Protein AF-A0A2E7QFM1-F1 (afdb_monomer_lite)

Radius of gyration: 13.55 Å; chains: 1; bounding box: 32×22×33 Å

Secondary structure (DSSP, 8-state):
------SS-HHHHHHHHHHHHHTT-EEEEEETTEEEEEE--HHHHHHHHHHHHHHTTT--

pLDDT: mean 82.51, std 14.59, range [37.94, 94.62]

Sequence (60 aa):
MGRRSLEMRNAAASQQLALLRKDGLMETKRDGQTVYYSVTRSDVRKLIEFLYLKFCELIK

Structure (mmCIF, N/CA/C/O backbone):
data_AF-A0A2E7QFM1-F1
#
_entry.id   AF-A0A2E7QFM1-F1
#
loop_
_atom_site.group_PDB
_atom_site.id
_atom_site.type_symbol
_atom_site.label_atom_id
_atom_site.label_alt_id
_atom_site.label_comp_id
_atom_site.label_asym_id
_atom_site.label_entity_id
_atom_site.label_seq_id
_atom_site.pdbx_PDB_ins_code
_atom_site.Cartn_x
_atom_site.Cartn_y
_atom_site.Cartn_z
_atom_site.occupancy
_atom_site.B_iso_or_equiv
_atom_site.auth_seq_id
_atom_site.auth_comp_id
_atom_site.auth_asym_id
_atom_site.auth_atom_id
_atom_site.pdbx_PDB_model_num
ATOM 1 N N . MET A 1 1 ? 14.893 -12.091 10.298 1.00 37.94 1 MET A N 1
ATOM 2 C CA . MET A 1 1 ? 14.173 -11.779 9.043 1.00 37.94 1 MET A CA 1
ATOM 3 C C . MET A 1 1 ? 13.904 -10.283 8.998 1.00 37.94 1 MET A C 1
ATOM 5 O O . MET A 1 1 ? 13.165 -9.787 9.839 1.00 37.94 1 MET A O 1
ATOM 9 N N . GLY A 1 2 ? 14.597 -9.556 8.120 1.00 40.81 2 GLY A N 1
ATOM 10 C CA . GLY A 1 2 ? 14.631 -8.092 8.130 1.00 40.81 2 GLY A CA 1
ATOM 11 C C . GLY A 1 2 ? 13.309 -7.461 7.697 1.00 40.81 2 GLY A C 1
ATOM 12 O O . GLY A 1 2 ? 12.827 -7.713 6.596 1.00 40.81 2 GLY A O 1
ATOM 13 N N . ARG A 1 3 ? 12.733 -6.610 8.553 1.00 47.47 3 ARG A N 1
ATOM 14 C CA . ARG A 1 3 ? 11.687 -5.664 8.153 1.00 47.47 3 ARG A CA 1
ATOM 15 C C . ARG A 1 3 ? 12.351 -4.608 7.272 1.00 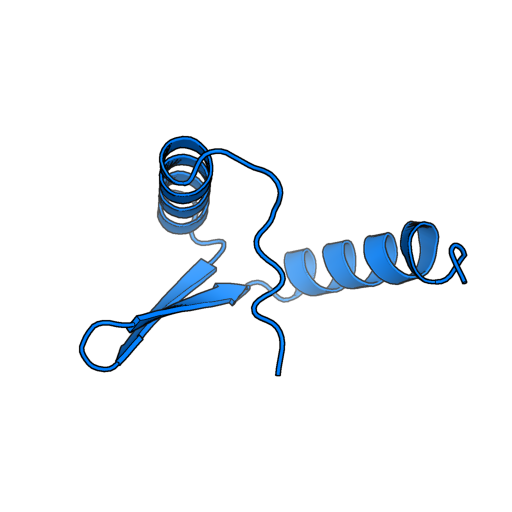47.47 3 ARG A C 1
ATOM 17 O O . ARG A 1 3 ? 12.963 -3.682 7.789 1.00 47.47 3 ARG A O 1
ATOM 24 N N . ARG A 1 4 ? 12.287 -4.774 5.951 1.00 52.91 4 ARG A N 1
ATOM 25 C CA . ARG A 1 4 ? 12.743 -3.749 5.005 1.00 52.91 4 ARG A CA 1
ATOM 26 C C . ARG A 1 4 ? 11.702 -2.627 5.016 1.00 52.91 4 ARG A C 1
ATOM 28 O O . ARG A 1 4 ? 10.679 -2.717 4.345 1.00 52.91 4 ARG A O 1
ATOM 35 N N . SER A 1 5 ? 11.901 -1.632 5.873 1.00 58.50 5 SER A N 1
ATOM 36 C CA . SER A 1 5 ? 11.103 -0.409 5.865 1.00 58.50 5 SER A CA 1
ATOM 37 C C . SER A 1 5 ? 11.444 0.388 4.611 1.00 58.50 5 SER A C 1
ATOM 39 O O . SER A 1 5 ? 12.618 0.537 4.281 1.00 58.50 5 SER A O 1
ATOM 41 N N . LEU A 1 6 ? 10.427 0.899 3.916 1.00 63.06 6 LEU A N 1
ATOM 42 C CA . LEU A 1 6 ? 10.630 1.961 2.932 1.00 63.06 6 LEU A CA 1
ATOM 43 C C . LEU A 1 6 ? 11.387 3.100 3.630 1.00 63.06 6 LEU A C 1
ATOM 45 O O . LEU A 1 6 ? 11.032 3.446 4.758 1.00 63.06 6 LEU A O 1
ATOM 49 N N . GLU A 1 7 ? 12.401 3.681 2.984 1.00 70.19 7 GLU A N 1
ATOM 50 C CA . GLU A 1 7 ? 13.106 4.881 3.469 1.00 70.19 7 GLU A CA 1
ATOM 51 C C . GLU A 1 7 ? 12.208 6.121 3.324 1.00 70.19 7 GLU A C 1
ATOM 53 O O . GLU A 1 7 ? 12.518 7.104 2.660 1.00 70.19 7 GLU A O 1
ATOM 58 N N . MET A 1 8 ? 11.014 6.041 3.8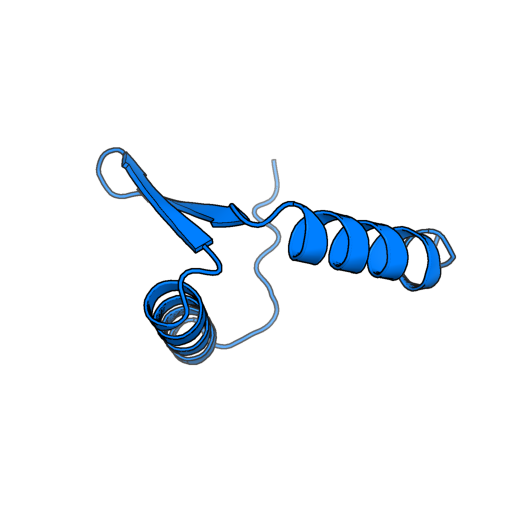99 1.00 70.75 8 MET A N 1
ATOM 59 C CA . MET A 1 8 ? 9.982 7.054 3.850 1.00 70.75 8 MET A CA 1
ATOM 60 C C . MET A 1 8 ? 9.496 7.305 5.268 1.00 70.75 8 MET A C 1
ATOM 62 O O . MET A 1 8 ? 9.329 6.384 6.068 1.00 70.75 8 MET A O 1
ATOM 66 N N . ARG A 1 9 ? 9.240 8.574 5.589 1.00 78.75 9 ARG A N 1
ATOM 67 C CA . ARG A 1 9 ? 8.705 8.954 6.899 1.00 78.75 9 ARG A CA 1
ATOM 68 C C . ARG A 1 9 ? 7.397 8.197 7.149 1.00 78.75 9 ARG A C 1
ATOM 70 O O . ARG A 1 9 ? 6.468 8.299 6.349 1.00 78.75 9 ARG A O 1
ATOM 77 N N . ASN A 1 10 ? 7.299 7.515 8.292 1.00 79.56 10 ASN A N 1
ATOM 78 C CA . ASN A 1 10 ? 6.128 6.710 8.680 1.00 79.56 10 ASN A CA 1
ATOM 79 C C . ASN A 1 10 ? 4.791 7.469 8.541 1.00 79.56 10 ASN A C 1
ATOM 81 O O . ASN A 1 10 ? 3.782 6.885 8.152 1.00 79.56 10 ASN A O 1
ATOM 85 N N . ALA A 1 11 ? 4.784 8.782 8.802 1.00 84.25 11 ALA A N 1
ATOM 86 C CA . ALA A 1 11 ? 3.604 9.632 8.629 1.00 84.25 11 ALA A CA 1
ATOM 87 C C . ALA A 1 11 ? 3.157 9.753 7.159 1.00 84.25 11 ALA A C 1
ATOM 89 O O . ALA A 1 11 ? 1.969 9.623 6.870 1.00 84.25 11 ALA A O 1
ATOM 90 N N . ALA A 1 12 ? 4.100 9.941 6.231 1.00 85.00 12 ALA A N 1
ATOM 91 C CA .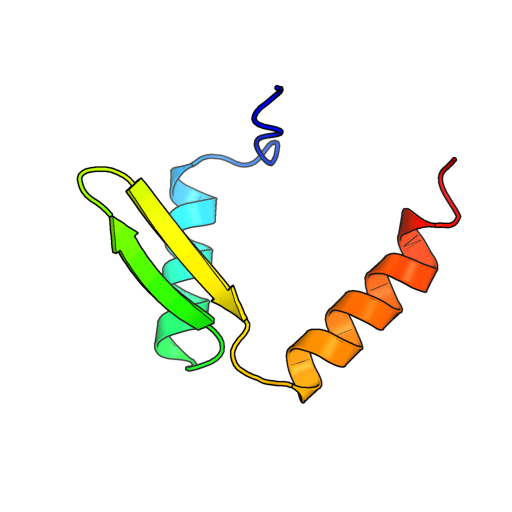 ALA A 1 12 ? 3.808 10.044 4.801 1.00 85.00 12 ALA A CA 1
ATOM 92 C C . ALA A 1 12 ? 3.295 8.708 4.239 1.00 85.00 12 ALA A C 1
ATOM 94 O O . ALA A 1 12 ? 2.310 8.684 3.506 1.00 85.00 12 ALA A O 1
ATOM 95 N N . ALA A 1 13 ? 3.893 7.589 4.660 1.00 85.44 13 ALA A N 1
ATOM 96 C CA . ALA A 1 13 ? 3.419 6.253 4.297 1.00 85.44 13 ALA A CA 1
ATOM 97 C C . ALA A 1 13 ? 1.994 5.984 4.791 1.00 85.44 13 ALA A C 1
ATOM 99 O O . ALA A 1 13 ? 1.150 5.521 4.027 1.00 85.44 13 ALA A O 1
ATOM 100 N N . SER A 1 14 ? 1.698 6.329 6.047 1.00 87.44 14 SER A N 1
ATOM 101 C CA . SER A 1 14 ? 0.351 6.186 6.605 1.00 87.44 14 SER A CA 1
ATOM 102 C C . SER A 1 14 ? -0.680 7.023 5.839 1.00 87.44 14 SER A C 1
ATOM 104 O O . SER A 1 14 ? -1.774 6.542 5.539 1.00 87.44 14 SER A O 1
ATOM 106 N N . GLN A 1 15 ? -0.316 8.253 5.456 1.00 89.81 15 GLN A N 1
ATOM 107 C CA . GLN A 1 15 ? -1.183 9.128 4.669 1.00 89.81 15 GLN A CA 1
ATOM 108 C C . GLN A 1 15 ? -1.467 8.554 3.275 1.00 89.81 15 GLN A C 1
ATOM 110 O O . GLN A 1 15 ? -2.625 8.503 2.865 1.00 89.81 15 GLN A O 1
ATOM 115 N N . GLN A 1 16 ? -0.442 8.071 2.566 1.00 90.38 16 GLN A N 1
ATOM 116 C CA . GLN A 1 16 ? -0.619 7.443 1.253 1.00 90.38 16 GLN A CA 1
ATOM 117 C C . GLN A 1 16 ? -1.505 6.194 1.335 1.00 90.38 16 GLN A C 1
ATOM 119 O O . GLN A 1 16 ? -2.434 6.048 0.545 1.00 90.38 16 GLN A O 1
ATOM 124 N N . LEU A 1 17 ? -1.296 5.335 2.337 1.00 89.56 17 LEU A N 1
ATOM 125 C CA . LEU A 1 17 ? -2.151 4.166 2.565 1.00 89.56 17 LEU A CA 1
ATOM 126 C C . LEU A 1 17 ? -3.602 4.561 2.875 1.00 89.56 17 LEU A C 1
ATOM 128 O O . LEU A 1 17 ? -4.530 3.871 2.458 1.00 89.56 17 LEU A O 1
ATOM 132 N N . ALA A 1 18 ? -3.827 5.674 3.578 1.00 90.25 18 ALA A N 1
ATOM 133 C CA . ALA A 1 18 ? -5.174 6.174 3.831 1.00 90.25 18 ALA A CA 1
ATOM 134 C C . ALA A 1 18 ? -5.891 6.617 2.547 1.00 90.25 18 ALA A C 1
ATOM 136 O O . ALA A 1 18 ? -7.073 6.310 2.394 1.00 90.25 18 ALA A O 1
ATOM 137 N N . LEU A 1 19 ? -5.181 7.272 1.624 1.00 91.81 19 LEU A N 1
ATOM 138 C CA . LEU A 1 19 ? -5.723 7.660 0.318 1.00 91.81 19 LEU A CA 1
ATOM 139 C C . LEU A 1 19 ? -6.074 6.430 -0.528 1.00 91.81 19 LEU A C 1
ATOM 141 O O . LEU A 1 19 ? -7.202 6.305 -0.988 1.00 91.81 19 LEU A O 1
ATOM 145 N N . LEU A 1 20 ? -5.164 5.458 -0.621 1.00 90.56 20 LEU A N 1
ATOM 146 C CA . LEU A 1 20 ? -5.387 4.237 -1.407 1.00 90.56 20 LEU A CA 1
ATOM 147 C C . LEU A 1 20 ? -6.574 3.402 -0.897 1.00 90.56 20 LEU A C 1
ATOM 149 O O . LEU A 1 20 ? -7.281 2.783 -1.692 1.00 90.56 20 LEU A O 1
ATOM 153 N N . ARG A 1 21 ? -6.827 3.404 0.419 1.00 88.19 21 ARG A N 1
ATOM 154 C CA . ARG A 1 21 ? -8.045 2.807 0.996 1.00 88.19 21 ARG A CA 1
ATOM 155 C C . ARG A 1 21 ? -9.299 3.583 0.631 1.00 88.19 21 ARG A C 1
ATOM 157 O O . ARG A 1 21 ? -10.304 2.967 0.295 1.00 88.19 21 ARG A O 1
ATOM 164 N N . LYS A 1 22 ? -9.246 4.916 0.716 1.00 88.94 22 LYS A N 1
ATOM 165 C CA . LYS A 1 22 ? -10.373 5.785 0.358 1.00 88.94 22 LYS A CA 1
ATOM 166 C C . LYS A 1 22 ? -10.796 5.566 -1.098 1.00 88.94 22 LYS A C 1
ATOM 168 O O . LYS A 1 22 ? -11.988 5.560 -1.378 1.00 88.94 22 LYS A O 1
ATOM 173 N N . ASP A 1 23 ? -9.831 5.302 -1.973 1.00 89.69 23 ASP A N 1
ATOM 174 C CA . ASP A 1 23 ? -10.054 5.050 -3.400 1.00 89.69 23 ASP A CA 1
ATOM 175 C C . ASP A 1 23 ? -10.409 3.580 -3.719 1.00 89.69 23 ASP A C 1
ATOM 177 O O . ASP A 1 23 ? -10.538 3.205 -4.885 1.00 89.69 23 ASP A O 1
ATOM 181 N N . GLY A 1 24 ? -10.557 2.719 -2.702 1.00 87.56 24 GLY A N 1
ATOM 182 C CA . GLY A 1 24 ? -10.951 1.315 -2.871 1.00 87.56 24 GLY A CA 1
ATOM 183 C C . GLY A 1 24 ? -9.891 0.428 -3.536 1.00 87.56 24 GLY A C 1
ATOM 184 O O . GLY A 1 24 ? -10.215 -0.635 -4.062 1.00 87.5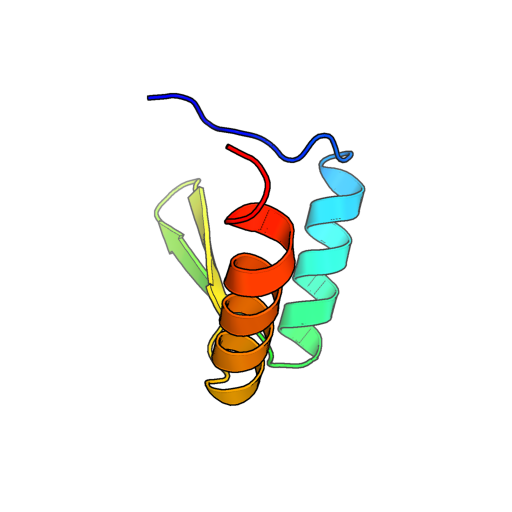6 24 GLY A O 1
ATOM 185 N N . LEU A 1 25 ? -8.622 0.851 -3.540 1.00 87.75 25 LEU A N 1
ATOM 186 C CA . LEU A 1 25 ? -7.520 0.123 -4.184 1.00 87.75 25 LEU A CA 1
ATOM 187 C C . LEU A 1 25 ? -6.862 -0.911 -3.254 1.00 87.75 25 LEU A C 1
ATOM 189 O O . LEU A 1 25 ? -6.102 -1.769 -3.714 1.00 87.75 25 LEU A O 1
ATOM 193 N N . MET A 1 26 ? -7.126 -0.818 -1.948 1.00 89.62 26 MET A N 1
ATOM 194 C CA . MET A 1 26 ? -6.518 -1.657 -0.920 1.00 89.62 26 MET A CA 1
ATOM 195 C C . MET A 1 26 ? -7.522 -2.123 0.132 1.00 89.62 26 MET A C 1
ATOM 197 O O . MET A 1 26 ? -8.408 -1.380 0.547 1.00 89.62 26 MET A O 1
ATOM 201 N N . GLU A 1 27 ? -7.291 -3.330 0.627 1.00 89.44 27 GLU A N 1
ATOM 202 C CA . GLU A 1 27 ? -7.923 -3.911 1.802 1.00 89.44 27 GLU A CA 1
ATOM 203 C C . GLU A 1 27 ? -7.009 -3.789 3.014 1.00 89.44 27 GLU A C 1
ATOM 205 O O . GLU A 1 27 ? -5.780 -3.710 2.903 1.0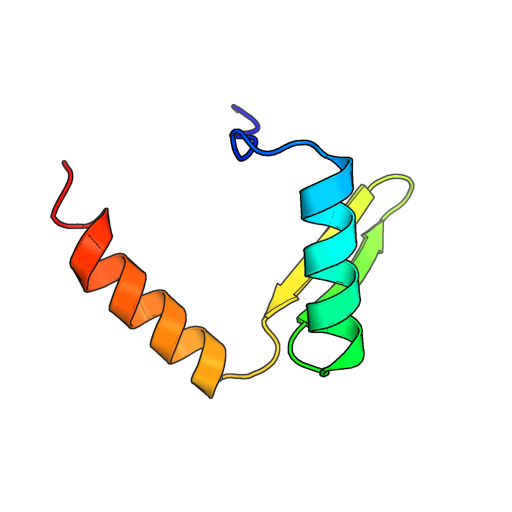0 89.44 27 GLU A O 1
ATOM 210 N N . THR A 1 28 ? -7.627 -3.810 4.192 1.00 91.31 28 THR A N 1
ATOM 211 C CA . THR A 1 28 ? -6.907 -3.837 5.461 1.00 91.31 28 THR A CA 1
ATOM 212 C C . THR A 1 28 ? -7.392 -4.945 6.358 1.00 91.31 28 THR A C 1
ATOM 214 O O . THR A 1 28 ? -8.590 -5.074 6.600 1.00 91.31 28 THR A O 1
ATOM 217 N N . LYS A 1 29 ? -6.438 -5.660 6.948 1.00 91.69 29 LYS A N 1
ATOM 218 C CA . LYS A 1 29 ? -6.680 -6.643 7.999 1.00 91.69 29 LYS A CA 1
ATOM 219 C C . LYS A 1 29 ? -5.892 -6.246 9.238 1.00 91.69 29 LYS A C 1
ATOM 221 O O . LYS A 1 29 ? -4.682 -6.056 9.166 1.00 91.69 29 LYS A O 1
ATOM 226 N N . ARG A 1 30 ? -6.561 -6.136 10.384 1.00 92.88 30 ARG A N 1
ATOM 227 C CA . ARG A 1 30 ? -5.898 -5.905 11.672 1.00 92.88 30 ARG A CA 1
ATOM 228 C C . ARG A 1 30 ? -5.749 -7.225 12.419 1.00 92.88 30 ARG A C 1
ATOM 230 O O . ARG A 1 30 ? -6.719 -7.963 12.542 1.00 92.88 30 ARG A O 1
ATOM 237 N N . ASP A 1 31 ? -4.547 -7.486 12.912 1.00 94.62 31 ASP A N 1
ATOM 238 C CA . ASP A 1 31 ? -4.215 -8.640 13.744 1.00 94.62 31 ASP A CA 1
ATOM 239 C C . ASP A 1 31 ? -3.463 -8.151 14.990 1.00 94.62 31 ASP A C 1
ATOM 241 O O . ASP A 1 31 ? -2.296 -7.742 14.935 1.00 94.62 31 ASP A O 1
ATOM 245 N N . GLY A 1 32 ? -4.191 -8.055 16.105 1.00 94.44 32 GLY A N 1
ATOM 246 C CA . GLY A 1 32 ? -3.719 -7.410 17.329 1.00 94.44 32 GLY A CA 1
ATOM 247 C C . GLY A 1 32 ? -3.266 -5.959 17.100 1.00 94.44 32 GLY A C 1
ATOM 248 O O . GLY A 1 32 ? -4.057 -5.073 16.746 1.00 94.44 32 GLY A O 1
ATOM 249 N N . GLN A 1 33 ? -1.974 -5.706 17.325 1.00 92.00 33 GLN A N 1
ATOM 250 C CA . GLN A 1 33 ? -1.343 -4.396 17.111 1.00 92.00 33 GLN A CA 1
ATOM 251 C C . GLN A 1 33 ? -0.840 -4.181 15.672 1.00 92.00 33 GLN A C 1
ATOM 253 O O . GLN A 1 33 ? -0.443 -3.067 15.332 1.00 92.00 33 GLN A O 1
ATOM 258 N N . THR A 1 34 ? -0.868 -5.207 14.818 1.00 89.25 34 THR A N 1
ATOM 259 C CA . THR A 1 34 ? -0.354 -5.129 13.444 1.00 89.25 34 THR A CA 1
ATOM 260 C C . THR A 1 34 ? -1.489 -4.879 12.454 1.00 89.25 34 THR A C 1
ATOM 262 O O . THR A 1 34 ? -2.553 -5.489 12.543 1.00 89.25 34 THR A O 1
ATOM 265 N N . VAL A 1 35 ? -1.268 -3.986 11.487 1.00 89.19 35 VAL A N 1
ATOM 266 C CA . VAL A 1 35 ? -2.203 -3.736 10.381 1.00 89.19 35 VAL A CA 1
ATOM 267 C C . VAL A 1 35 ? -1.554 -4.180 9.077 1.00 89.19 35 VAL A C 1
ATOM 269 O O . VAL A 1 35 ? -0.512 -3.657 8.685 1.00 89.19 35 VAL A O 1
ATOM 272 N N . TYR A 1 36 ? -2.185 -5.139 8.412 1.00 89.88 36 TYR A N 1
ATOM 273 C CA . TYR A 1 36 ? -1.817 -5.642 7.098 1.00 89.88 36 TYR A CA 1
ATOM 274 C C . TYR A 1 36 ? -2.620 -4.932 6.016 1.00 89.88 36 TYR A C 1
ATOM 276 O O . TYR A 1 36 ? -3.807 -4.653 6.195 1.00 89.88 36 TYR A O 1
ATOM 284 N N . TYR A 1 37 ? -1.961 -4.681 4.890 1.00 89.44 37 TYR A N 1
ATOM 285 C CA . TYR A 1 37 ? -2.532 -4.037 3.714 1.00 89.44 37 TYR A CA 1
ATOM 286 C C . TYR A 1 37 ? -2.357 -4.959 2.511 1.00 89.44 37 TYR A C 1
ATOM 288 O O . TYR A 1 37 ? -1.289 -5.550 2.338 1.00 89.44 37 TYR A O 1
ATOM 296 N N . SER A 1 38 ? -3.383 -5.067 1.673 1.00 89.88 38 SER A N 1
ATOM 297 C CA . SER A 1 38 ? -3.362 -5.887 0.459 1.00 89.88 38 SER A CA 1
ATOM 298 C C . SER A 1 38 ? -3.999 -5.144 -0.708 1.00 89.88 38 SER A C 1
ATOM 300 O O . SER A 1 38 ? -5.025 -4.494 -0.551 1.00 89.88 38 SER A O 1
ATOM 302 N N . VAL A 1 39 ? -3.407 -5.249 -1.900 1.00 91.12 39 VAL A N 1
ATOM 303 C CA . VAL A 1 39 ? -4.028 -4.753 -3.138 1.00 91.12 39 VAL A CA 1
ATOM 304 C C . VAL A 1 39 ? -5.138 -5.718 -3.550 1.00 91.12 39 VAL A C 1
ATOM 306 O O . VAL A 1 39 ? -4.876 -6.909 -3.759 1.00 91.12 39 VAL A O 1
ATOM 309 N N . THR A 1 40 ? -6.356 -5.198 -3.671 1.00 85.56 40 THR A N 1
ATOM 310 C CA . THR A 1 40 ? -7.579 -5.967 -3.975 1.00 85.56 40 THR A CA 1
ATOM 311 C C . THR A 1 40 ? -7.866 -6.034 -5.463 1.00 85.56 40 THR A C 1
ATOM 313 O O . THR A 1 40 ? -8.338 -7.041 -5.987 1.00 85.56 40 THR A O 1
ATOM 316 N N . ARG A 1 41 ? -7.539 -4.950 -6.158 1.00 87.75 41 ARG A N 1
ATOM 317 C CA . ARG A 1 41 ? -7.777 -4.776 -7.579 1.00 87.75 41 ARG A CA 1
ATOM 318 C C . ARG A 1 41 ? -6.770 -5.556 -8.415 1.00 87.75 41 ARG A C 1
ATOM 320 O O . ARG A 1 41 ? -5.559 -5.338 -8.340 1.00 87.75 41 ARG A O 1
ATOM 327 N N . SER A 1 42 ? -7.283 -6.481 -9.222 1.00 88.38 42 SER A N 1
ATOM 328 C CA . SER A 1 42 ? -6.472 -7.369 -10.058 1.00 88.38 42 SER A CA 1
ATOM 329 C C . SER A 1 42 ? -5.728 -6.624 -11.171 1.00 88.38 42 SER A C 1
ATOM 331 O O . SER A 1 42 ? -4.619 -7.011 -11.528 1.00 88.38 42 SER A O 1
ATOM 333 N N . ASP A 1 43 ? -6.291 -5.534 -11.687 1.00 90.06 43 ASP A N 1
ATOM 334 C CA . ASP A 1 43 ? -5.659 -4.660 -12.675 1.00 90.06 43 ASP A CA 1
ATOM 335 C C . ASP A 1 43 ? -4.475 -3.881 -12.082 1.00 90.06 43 ASP A C 1
ATOM 337 O O . ASP A 1 43 ? -3.389 -3.872 -12.662 1.00 90.06 43 ASP A O 1
ATOM 341 N N . VAL A 1 44 ? -4.638 -3.326 -10.878 1.00 90.38 44 VAL A N 1
ATOM 342 C CA . VAL A 1 44 ? -3.549 -2.665 -10.137 1.00 90.38 44 VAL A CA 1
ATOM 343 C C . VAL A 1 44 ? -2.435 -3.659 -9.806 1.00 90.38 44 VAL A C 1
ATOM 345 O O . VAL A 1 44 ? -1.256 -3.338 -9.954 1.00 90.38 44 VAL A O 1
ATOM 348 N N . ARG A 1 45 ? -2.788 -4.888 -9.413 1.00 90.31 45 ARG A N 1
ATOM 349 C CA . ARG A 1 45 ? -1.814 -5.958 -9.165 1.00 90.31 45 ARG A CA 1
ATOM 350 C C . ARG A 1 45 ? -0.972 -6.264 -10.405 1.00 90.31 45 ARG A C 1
ATOM 352 O O . ARG A 1 45 ? 0.249 -6.242 -10.302 1.00 90.31 45 ARG A O 1
ATOM 359 N N . LYS A 1 46 ? -1.604 -6.466 -11.567 1.00 92.44 46 LYS A N 1
ATOM 360 C CA . LYS A 1 46 ? -0.898 -6.719 -12.838 1.00 92.44 46 LYS A CA 1
ATOM 361 C C . LYS A 1 46 ? 0.035 -5.572 -13.223 1.00 92.44 46 LYS A C 1
ATOM 363 O O . LYS A 1 46 ? 1.132 -5.816 -13.715 1.00 92.44 46 LYS A O 1
ATOM 368 N N . LEU A 1 47 ? -0.382 -4.326 -12.987 1.00 92.44 47 LEU A N 1
ATOM 369 C CA . LEU A 1 47 ? 0.463 -3.158 -13.231 1.00 92.44 47 LEU A CA 1
ATOM 370 C C . LEU A 1 47 ? 1.703 -3.164 -12.328 1.00 92.44 47 LEU A C 1
ATOM 372 O O . LEU A 1 47 ? 2.812 -2.981 -12.821 1.00 92.44 47 LEU A O 1
ATOM 376 N N . ILE A 1 48 ? 1.528 -3.389 -11.022 1.00 90.94 48 ILE A N 1
ATOM 377 C CA . ILE A 1 48 ? 2.647 -3.448 -10.069 1.00 90.94 48 ILE A CA 1
ATOM 378 C C . ILE A 1 48 ? 3.589 -4.603 -10.416 1.00 90.94 48 ILE A C 1
ATOM 380 O O . ILE A 1 48 ? 4.800 -4.409 -10.411 1.00 90.94 48 ILE A O 1
ATOM 384 N N . GLU A 1 49 ? 3.051 -5.776 -10.758 1.00 91.62 49 GLU A N 1
ATOM 385 C CA . GLU A 1 49 ? 3.838 -6.923 -11.223 1.00 91.62 49 GLU A CA 1
ATOM 386 C C . GLU A 1 49 ? 4.649 -6.563 -12.472 1.00 91.62 49 GLU A C 1
ATOM 388 O O . GLU A 1 49 ? 5.857 -6.775 -12.495 1.00 91.62 49 GLU A O 1
ATOM 393 N N . PHE A 1 50 ? 4.030 -5.935 -13.475 1.00 92.56 50 PHE A N 1
ATOM 394 C CA . PHE A 1 50 ? 4.734 -5.477 -14.671 1.00 92.56 50 PHE A CA 1
ATOM 395 C C . PHE A 1 50 ? 5.858 -4.483 -14.346 1.00 92.56 50 PHE A C 1
ATOM 397 O O . PHE A 1 50 ? 6.972 -4.630 -14.848 1.00 92.56 50 PHE A O 1
ATOM 404 N N . LEU A 1 51 ? 5.595 -3.491 -13.490 1.00 91.38 51 LEU A N 1
ATOM 405 C CA . LEU A 1 51 ? 6.611 -2.527 -13.062 1.00 91.38 51 LEU A CA 1
ATOM 406 C C . LEU A 1 51 ? 7.754 -3.221 -12.315 1.00 91.38 51 LEU A C 1
ATOM 408 O O . LEU A 1 51 ? 8.919 -2.926 -12.567 1.00 91.38 51 LEU A O 1
ATOM 412 N N . TYR A 1 52 ? 7.442 -4.175 -11.440 1.00 89.44 52 TYR A N 1
ATOM 413 C CA . TYR A 1 52 ? 8.449 -4.941 -10.715 1.00 89.44 52 TYR A CA 1
ATOM 414 C C . TYR A 1 52 ? 9.333 -5.757 -11.668 1.00 89.44 52 TYR A C 1
ATOM 416 O O . TYR A 1 52 ? 10.559 -5.664 -11.594 1.00 89.44 52 TYR A O 1
ATOM 424 N N . LEU A 1 53 ? 8.730 -6.473 -12.623 1.00 90.88 53 LEU A N 1
ATOM 425 C CA . LEU A 1 53 ? 9.458 -7.209 -13.662 1.00 90.88 53 LEU A CA 1
ATOM 426 C C . LEU A 1 53 ? 10.355 -6.283 -14.498 1.00 90.88 53 LEU A C 1
ATOM 428 O O . LEU A 1 53 ? 11.461 -6.651 -14.877 1.00 90.88 53 LEU A O 1
ATOM 432 N N . LYS A 1 54 ? 9.905 -5.061 -14.802 1.00 89.88 54 LYS A N 1
ATOM 433 C CA . LYS A 1 54 ? 10.671 -4.140 -15.654 1.00 89.88 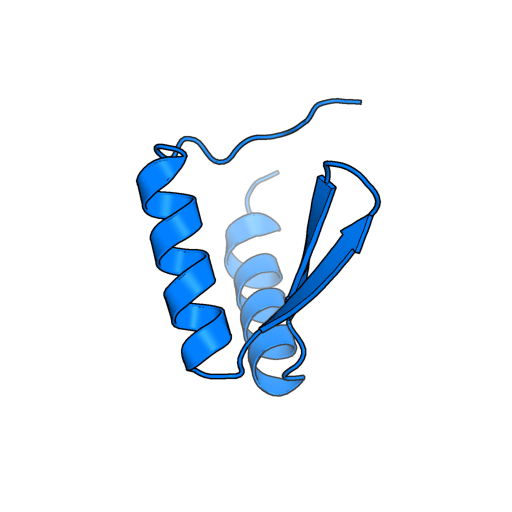54 LYS A CA 1
ATOM 434 C C . LYS A 1 54 ? 11.764 -3.376 -14.928 1.00 89.88 54 LYS A C 1
ATOM 436 O O . LYS A 1 54 ? 12.801 -3.133 -15.530 1.00 89.88 54 LYS A O 1
ATOM 441 N N . PHE A 1 55 ? 11.552 -2.990 -13.677 1.00 86.75 55 PHE A N 1
ATOM 442 C CA . PHE A 1 55 ? 12.464 -2.085 -12.977 1.00 86.75 55 PHE A CA 1
ATOM 443 C C . PHE A 1 55 ? 13.239 -2.752 -11.843 1.00 86.75 55 PHE A C 1
ATOM 445 O O . PHE A 1 55 ? 14.316 -2.276 -11.500 1.00 86.75 55 PHE A O 1
ATOM 452 N N . CYS A 1 56 ? 12.729 -3.841 -11.264 1.00 83.56 56 CYS A N 1
ATOM 453 C CA . CYS A 1 56 ? 13.381 -4.519 -10.146 1.00 83.56 56 CYS A CA 1
ATOM 454 C C . CYS A 1 56 ? 14.105 -5.803 -10.564 1.00 83.56 56 CYS A C 1
ATOM 456 O O . CYS A 1 56 ? 15.181 -6.056 -10.035 1.00 83.56 56 CYS A O 1
ATOM 458 N N . GLU A 1 57 ? 13.595 -6.585 -11.523 1.00 69.00 57 GLU A N 1
ATOM 459 C CA . GLU A 1 57 ? 14.330 -7.778 -11.991 1.00 69.00 57 GLU A CA 1
ATOM 460 C C . GLU A 1 57 ? 15.612 -7.442 -12.767 1.00 69.00 57 GLU A C 1
ATOM 462 O O . GLU A 1 57 ? 16.532 -8.256 -12.802 1.00 69.00 57 GLU A O 1
ATOM 467 N N . LEU A 1 58 ? 15.710 -6.239 -13.345 1.00 56.47 58 LEU A N 1
ATOM 468 C CA . LEU A 1 58 ? 16.933 -5.765 -14.006 1.00 56.47 58 LEU A CA 1
ATOM 469 C C . LEU A 1 58 ? 18.032 -5.326 -13.025 1.00 56.47 58 LEU A C 1
ATOM 471 O O . LEU A 1 58 ? 19.163 -5.111 -13.451 1.00 56.47 58 LEU A O 1
ATOM 475 N N . ILE A 1 59 ? 17.725 -5.202 -11.731 1.00 51.59 59 ILE A N 1
ATOM 476 C CA . ILE A 1 59 ? 18.682 -4.803 -10.696 1.00 51.59 59 ILE A CA 1
ATOM 477 C C . ILE A 1 59 ? 18.991 -6.042 -9.846 1.00 51.59 59 ILE A C 1
ATOM 479 O O . ILE A 1 59 ? 18.411 -6.244 -8.777 1.00 51.59 59 ILE A O 1
ATOM 483 N N . LYS A 1 60 ? 19.875 -6.900 -10.363 1.00 47.59 60 LYS A N 1
ATOM 484 C CA . LYS A 1 60 ? 20.582 -7.924 -9.582 1.00 47.59 60 LYS A CA 1
ATOM 485 C C . LYS A 1 60 ? 21.976 -7.435 -9.227 1.00 47.59 60 LYS A C 1
ATOM 487 O O . LYS A 1 60 ? 22.624 -6.852 -10.122 1.00 47.59 60 LYS A O 1
#

Foldseek 3Di:
DDPPDDPDDPVVVVVVLVVCVVVVQWDWDDDPPDIDIDGPDPVVVVVVVVCCVVPVVVPD